Protein AF-A0A959NB36-F1 (afdb_monomer_lite)

Structure (mmCIF, N/CA/C/O backbone):
data_AF-A0A959NB36-F1
#
_entry.id   AF-A0A959NB36-F1
#
loop_
_atom_site.group_PDB
_atom_site.id
_atom_site.type_symbol
_atom_site.label_atom_id
_atom_site.label_alt_id
_atom_site.label_comp_id
_atom_site.label_asym_id
_atom_site.label_entity_id
_atom_site.label_seq_id
_atom_site.pdbx_PDB_ins_code
_atom_site.Cartn_x
_atom_site.Cartn_y
_atom_site.Cartn_z
_atom_site.occupancy
_atom_site.B_iso_or_equiv
_atom_site.auth_seq_id
_atom_site.auth_comp_id
_atom_site.auth_asym_id
_atom_site.auth_atom_id
_atom_site.pdbx_PDB_model_num
ATOM 1 N N . MET A 1 1 ? -12.750 27.295 42.660 1.00 45.34 1 MET A N 1
ATOM 2 C CA . MET A 1 1 ? -12.434 26.338 41.579 1.00 45.34 1 MET A CA 1
ATOM 3 C C . MET A 1 1 ? -13.707 25.562 41.304 1.00 45.34 1 MET A C 1
ATOM 5 O O . MET A 1 1 ? -14.315 25.120 42.264 1.00 45.34 1 MET A O 1
ATOM 9 N N . LYS A 1 2 ? -14.196 25.519 40.060 1.00 45.00 2 LYS A N 1
ATOM 10 C CA . LYS A 1 2 ? -15.387 24.724 39.732 1.00 45.00 2 LYS A CA 1
ATOM 11 C C . LYS A 1 2 ? -14.969 23.255 39.712 1.00 45.00 2 LYS A C 1
ATOM 13 O O . LYS A 1 2 ? -14.172 22.879 38.857 1.00 45.00 2 LYS A O 1
ATOM 18 N N . ASP A 1 3 ? -15.495 22.468 40.643 1.00 56.53 3 ASP A N 1
ATOM 19 C CA . ASP A 1 3 ? -15.374 21.010 40.667 1.00 56.53 3 ASP A CA 1
ATOM 20 C C . ASP A 1 3 ? -16.186 20.418 39.510 1.00 56.53 3 ASP A C 1
ATOM 22 O O . ASP A 1 3 ? -17.315 19.956 39.671 1.00 56.53 3 ASP A O 1
ATOM 26 N N . ASN A 1 4 ? -15.637 20.499 38.300 1.00 61.72 4 ASN A N 1
ATOM 27 C CA . ASN A 1 4 ? -16.248 19.910 37.119 1.00 61.72 4 ASN A CA 1
ATOM 28 C C . ASN A 1 4 ? -15.924 18.412 37.117 1.00 61.72 4 ASN A C 1
ATOM 30 O O . ASN A 1 4 ? -14.948 17.964 36.518 1.00 61.72 4 ASN A O 1
ATOM 34 N N . LYS A 1 5 ? -16.698 17.648 37.890 1.00 69.81 5 LYS A N 1
ATOM 35 C CA . LYS A 1 5 ? -16.577 16.194 37.992 1.00 69.81 5 LYS A CA 1
ATOM 36 C C . LYS A 1 5 ? -16.988 15.595 36.647 1.00 69.81 5 LYS A C 1
ATOM 38 O O . LYS A 1 5 ? -18.183 15.493 36.384 1.00 69.81 5 LYS A O 1
ATOM 43 N N . LEU A 1 6 ? -16.007 15.256 35.803 1.00 69.00 6 LEU A N 1
ATOM 44 C CA . LEU A 1 6 ? -16.259 14.544 34.549 1.00 69.00 6 LEU A CA 1
ATOM 45 C C . LEU A 1 6 ? -17.088 13.299 34.860 1.00 69.00 6 LEU A C 1
ATOM 47 O O . LEU A 1 6 ? -16.720 12.496 35.727 1.00 69.00 6 LEU A O 1
ATOM 51 N N . LYS A 1 7 ? -18.226 13.165 34.188 1.00 81.62 7 LYS A N 1
ATOM 52 C CA . LYS A 1 7 ? -19.068 11.983 34.302 1.00 81.62 7 LYS A CA 1
ATOM 53 C C . LYS A 1 7 ? -18.601 10.950 33.290 1.00 81.62 7 LYS A C 1
ATOM 55 O O . LYS A 1 7 ? -18.077 11.282 32.233 1.00 81.62 7 LYS A O 1
ATOM 60 N N . LEU A 1 8 ? -18.824 9.677 33.604 1.00 71.56 8 LEU A N 1
ATOM 61 C CA . LEU A 1 8 ? -18.555 8.581 32.669 1.00 71.56 8 LEU A CA 1
ATOM 62 C C . LEU A 1 8 ? -19.323 8.775 31.348 1.00 71.56 8 LEU A C 1
ATOM 64 O O . LEU A 1 8 ? -18.816 8.467 30.279 1.00 71.56 8 LEU A O 1
ATOM 68 N N . GLU A 1 9 ? -20.513 9.364 31.444 1.00 71.50 9 GLU A N 1
ATOM 69 C CA . GLU A 1 9 ? -21.365 9.812 30.338 1.00 71.50 9 GLU A CA 1
ATOM 70 C C . GLU A 1 9 ? -20.621 10.742 29.360 1.00 71.50 9 GLU A C 1
ATOM 72 O O . GLU A 1 9 ? -20.756 10.596 28.148 1.00 71.50 9 GLU A O 1
ATOM 77 N N . ASP A 1 10 ? -19.794 11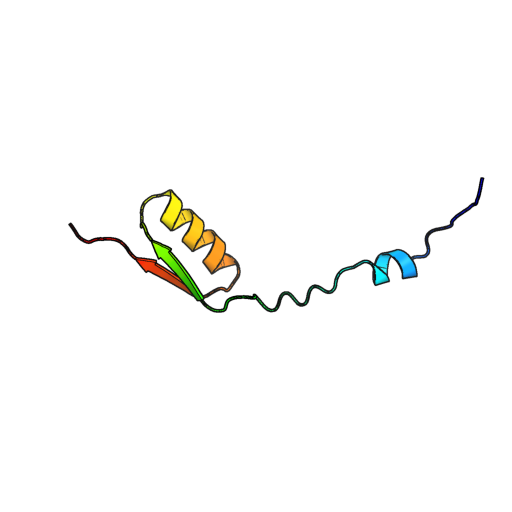.657 29.882 1.00 69.00 10 ASP A N 1
ATOM 78 C CA . ASP A 1 10 ? -19.051 12.641 29.087 1.00 69.00 10 ASP A CA 1
ATOM 79 C C . ASP A 1 10 ? -17.902 11.984 28.304 1.00 69.00 10 ASP A C 1
ATOM 81 O O . ASP A 1 10 ? -17.589 12.401 27.195 1.00 69.00 10 ASP A O 1
ATOM 85 N N . LEU A 1 11 ? -17.303 10.919 28.852 1.00 68.81 11 LEU A N 1
ATOM 86 C C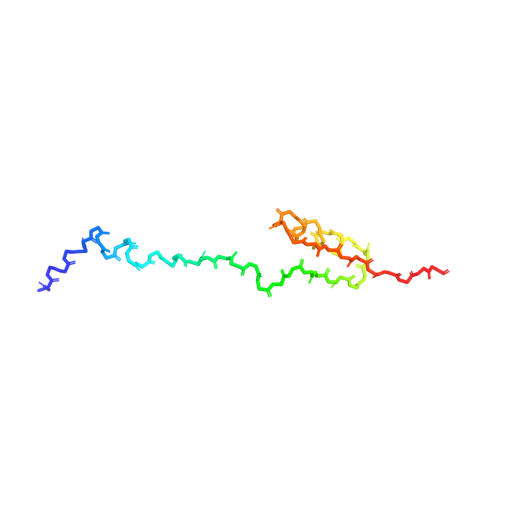A . LEU A 1 11 ? -16.248 10.136 28.191 1.00 68.81 11 LEU A CA 1
ATOM 87 C C . LEU A 1 11 ? -16.808 9.185 27.122 1.00 68.81 11 LEU A C 1
ATOM 89 O O . LEU A 1 11 ? -16.141 8.887 26.133 1.00 68.81 11 LEU A O 1
ATOM 93 N N . LEU A 1 12 ? -18.029 8.690 27.331 1.00 68.69 12 LEU A N 1
ATOM 94 C CA . LEU A 1 12 ? -18.704 7.783 26.403 1.00 68.69 12 LEU A CA 1
ATOM 95 C C . LEU A 1 12 ? -19.322 8.535 25.216 1.00 68.69 12 LEU A C 1
ATOM 97 O O . LEU A 1 12 ? -19.288 8.024 24.101 1.00 68.69 12 LEU A O 1
ATOM 101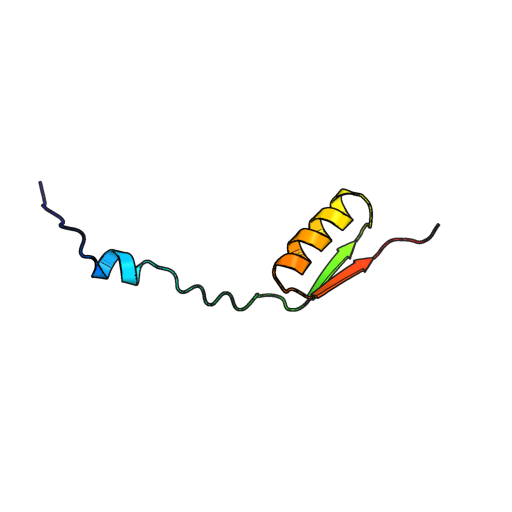 N N . ASN A 1 13 ? -19.831 9.753 25.429 1.00 62.50 13 ASN A N 1
ATOM 102 C CA . ASN A 1 13 ? -20.380 10.593 24.357 1.00 62.50 13 ASN A CA 1
ATOM 103 C C . ASN A 1 13 ? -19.307 11.190 23.434 1.00 62.50 13 ASN A C 1
ATOM 105 O O . ASN A 1 13 ? -19.616 11.514 22.290 1.00 62.50 13 ASN A O 1
ATOM 109 N N . ASP A 1 14 ? -18.069 11.330 23.917 1.00 55.53 14 ASP A N 1
ATOM 110 C CA . ASP A 1 14 ? -16.924 11.828 23.139 1.00 55.53 14 ASP A CA 1
ATOM 111 C C . ASP A 1 14 ? -16.073 10.694 22.553 1.00 55.53 14 ASP A C 1
ATOM 113 O O . ASP A 1 14 ? -14.988 10.914 22.023 1.00 55.53 14 ASP A O 1
ATOM 117 N N . SER A 1 15 ? -16.559 9.453 22.630 1.00 53.78 15 SER A N 1
ATOM 118 C CA . SER A 1 15 ? -16.077 8.425 21.722 1.00 53.78 15 SER A CA 1
ATOM 119 C C . SER A 1 15 ? -16.694 8.755 20.370 1.00 53.78 15 SER A C 1
ATOM 121 O O . SER A 1 15 ? -17.899 8.534 20.210 1.00 53.78 15 SER A O 1
ATOM 123 N N . PRO A 1 16 ? -15.944 9.278 19.377 1.00 53.16 16 PRO A N 1
ATOM 124 C CA . PRO A 1 16 ? -16.435 9.220 18.024 1.00 53.16 16 PRO A CA 1
ATOM 125 C C . PRO A 1 16 ? -16.640 7.732 17.758 1.00 53.16 16 PRO A C 1
ATOM 127 O O . PRO A 1 16 ? -15.691 6.989 17.505 1.00 53.16 16 PRO A O 1
ATOM 130 N N . HIS A 1 17 ? -17.894 7.291 17.793 1.00 51.03 17 HIS A N 1
ATOM 131 C CA . HIS A 1 17 ? -18.357 6.229 16.927 1.00 51.03 17 HIS A CA 1
ATOM 132 C C . HIS A 1 17 ? -18.152 6.755 15.502 1.00 51.03 17 HIS A C 1
ATOM 134 O O . HIS A 1 17 ? -19.083 7.118 14.791 1.00 51.03 17 HIS A O 1
ATOM 140 N N . HIS A 1 18 ? -16.886 6.854 15.097 1.00 52.81 18 HIS A N 1
ATOM 141 C CA . HIS A 1 18 ? -16.493 6.739 13.722 1.00 52.81 18 HIS A CA 1
ATOM 142 C C . HIS A 1 18 ? -16.906 5.310 13.395 1.00 52.81 18 HIS A C 1
ATOM 144 O O . HIS A 1 18 ? -16.150 4.357 13.574 1.00 52.81 18 HIS A O 1
ATOM 150 N N . GLU A 1 19 ? -18.157 5.144 12.970 1.00 52.59 19 GLU A N 1
ATOM 151 C CA . GLU A 1 19 ? -18.419 4.169 11.934 1.00 52.59 19 GLU A CA 1
ATOM 152 C C . GLU A 1 19 ? -17.435 4.533 10.829 1.00 52.59 19 GLU A C 1
ATOM 154 O O . GLU A 1 19 ? -17.669 5.443 10.033 1.00 52.59 19 GLU A O 1
ATOM 159 N N . VAL A 1 20 ? -16.269 3.886 10.844 1.00 56.72 20 VAL A N 1
ATOM 160 C CA .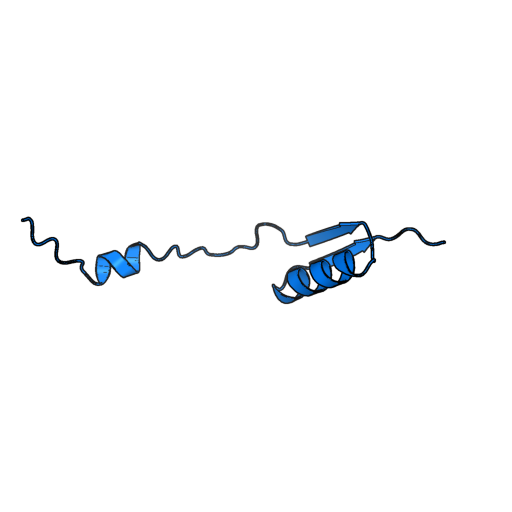 VAL A 1 20 ? -15.338 3.904 9.730 1.00 56.72 20 VAL A CA 1
ATOM 161 C C . VAL A 1 20 ? -16.043 3.103 8.643 1.00 56.72 20 VAL A C 1
ATOM 163 O O . VAL A 1 20 ? -15.712 1.956 8.365 1.00 56.72 20 VAL A O 1
ATOM 166 N N . LYS A 1 21 ? -17.074 3.692 8.033 1.00 55.88 21 LYS A N 1
ATOM 167 C CA . LYS A 1 21 ? -17.355 3.402 6.640 1.00 55.88 21 LYS A CA 1
ATOM 168 C C . LYS A 1 21 ? -16.087 3.844 5.947 1.00 55.88 21 LYS A C 1
ATOM 170 O O . LYS A 1 21 ? -15.838 5.046 5.858 1.00 55.88 21 LYS A O 1
ATOM 175 N N . ALA A 1 22 ? -15.235 2.882 5.598 1.00 57.72 22 ALA A N 1
ATOM 176 C CA . ALA A 1 22 ? -14.065 3.150 4.787 1.00 57.72 22 ALA A CA 1
ATOM 177 C C . ALA A 1 22 ? -14.543 4.046 3.640 1.00 57.72 22 ALA A C 1
ATOM 179 O O . ALA A 1 22 ? -15.436 3.670 2.884 1.00 57.72 22 ALA A O 1
ATOM 180 N N . GLN A 1 23 ? -14.047 5.286 3.594 1.00 73.25 23 GLN A N 1
ATOM 181 C CA . GLN A 1 23 ? -14.543 6.302 2.659 1.00 73.25 23 GLN A CA 1
ATOM 182 C C . GLN A 1 23 ? -14.282 5.891 1.197 1.00 73.25 23 GLN A C 1
ATOM 184 O O . GLN A 1 23 ? -14.804 6.499 0.265 1.00 73.25 23 GLN A O 1
ATOM 189 N N . PHE A 1 24 ? -13.482 4.841 1.008 1.00 79.44 24 PHE A N 1
ATOM 190 C CA . PHE A 1 24 ? -13.032 4.304 -0.258 1.00 79.44 24 PHE A CA 1
ATOM 191 C C . PHE A 1 24 ? -13.075 2.774 -0.173 1.00 79.44 24 PHE A C 1
ATOM 193 O O . PHE A 1 24 ? -12.536 2.193 0.768 1.00 79.44 24 PHE A O 1
ATOM 200 N N . GLU A 1 25 ? -13.693 2.142 -1.168 1.00 87.06 25 GLU A N 1
ATOM 201 C CA . GLU A 1 25 ? -13.721 0.680 -1.324 1.00 87.06 25 GLU A CA 1
ATOM 202 C C . GLU A 1 25 ? -12.460 0.165 -2.039 1.00 87.06 25 GLU A C 1
ATOM 204 O O . GLU A 1 25 ? -12.009 -0.945 -1.773 1.00 87.06 25 GLU A O 1
ATOM 209 N N . TYR A 1 26 ? -11.854 1.006 -2.893 1.00 94.38 26 TYR A N 1
ATOM 210 C CA . TYR A 1 26 ? -10.718 0.661 -3.749 1.00 94.38 26 TYR A CA 1
ATOM 211 C C . TYR A 1 26 ? -9.617 1.726 -3.706 1.00 94.38 26 TYR A C 1
ATOM 213 O O . TYR A 1 26 ? -9.897 2.925 -3.779 1.00 94.38 26 TYR A O 1
ATOM 221 N N . VAL A 1 27 ? -8.356 1.291 -3.669 1.00 95.75 27 VAL A N 1
ATOM 222 C CA . VAL A 1 27 ? -7.167 2.154 -3.725 1.00 95.75 27 VAL A CA 1
ATOM 223 C C . VAL A 1 27 ? -6.230 1.691 -4.840 1.00 95.75 27 VAL A C 1
ATOM 225 O O . VAL A 1 27 ? -5.819 0.534 -4.890 1.00 95.75 27 VAL A O 1
ATOM 228 N N . ALA A 1 28 ? -5.848 2.613 -5.724 1.00 97.75 28 ALA A N 1
ATOM 229 C CA . ALA A 1 28 ? -4.821 2.373 -6.733 1.00 97.75 28 ALA A CA 1
ATOM 230 C C . ALA A 1 28 ? -3.472 2.941 -6.276 1.00 97.75 28 ALA A C 1
ATOM 232 O O . ALA A 1 28 ? -3.387 4.098 -5.862 1.00 97.75 28 ALA A O 1
ATOM 233 N N . ILE A 1 29 ? -2.415 2.140 -6.388 1.00 97.69 29 ILE A N 1
ATOM 234 C CA . ILE A 1 29 ? -1.036 2.528 -6.078 1.00 97.69 29 ILE A CA 1
ATOM 235 C C . ILE A 1 29 ? -0.223 2.472 -7.364 1.00 97.69 29 ILE A C 1
ATOM 237 O O . ILE A 1 29 ? -0.164 1.434 -8.018 1.00 97.69 29 ILE A O 1
ATOM 241 N N . ILE A 1 30 ? 0.409 3.588 -7.722 1.00 97.56 30 ILE A N 1
ATOM 242 C CA . ILE A 1 30 ? 1.281 3.681 -8.896 1.00 97.56 30 ILE A CA 1
ATOM 243 C C . ILE A 1 30 ? 2.732 3.578 -8.423 1.00 97.56 30 ILE A C 1
ATOM 245 O O . ILE A 1 30 ? 3.197 4.415 -7.647 1.00 97.56 30 ILE A O 1
ATOM 249 N N . GLY A 1 31 ? 3.430 2.553 -8.902 1.00 96.81 31 GLY A N 1
ATOM 250 C CA . GLY A 1 31 ? 4.775 2.171 -8.487 1.00 96.81 31 GLY A CA 1
ATOM 251 C C . GLY A 1 31 ? 4.764 0.951 -7.560 1.00 96.81 31 GLY A C 1
ATOM 252 O O . GLY A 1 31 ? 4.165 0.980 -6.487 1.00 96.81 31 GLY A O 1
ATOM 253 N N . ALA A 1 32 ? 5.475 -0.109 -7.947 1.00 96.12 32 ALA A N 1
ATOM 254 C CA . ALA A 1 32 ? 5.606 -1.376 -7.219 1.00 96.12 32 ALA A CA 1
ATOM 255 C C . ALA A 1 32 ? 6.988 -1.557 -6.563 1.00 96.12 32 ALA A C 1
ATOM 257 O O . ALA A 1 32 ? 7.387 -2.676 -6.236 1.00 96.12 32 ALA A O 1
ATOM 258 N N . GLY A 1 33 ? 7.724 -0.462 -6.348 1.00 95.94 33 GLY A N 1
ATOM 259 C CA . GLY A 1 33 ? 8.927 -0.468 -5.513 1.00 95.94 33 GLY A CA 1
ATOM 260 C C . GLY A 1 33 ? 8.617 -0.781 -4.042 1.00 95.94 33 GLY A C 1
ATOM 261 O O . GLY A 1 33 ? 7.460 -0.896 -3.644 1.00 95.94 33 GLY A O 1
ATOM 262 N N . VAL A 1 34 ? 9.654 -0.851 -3.201 1.00 97.75 34 VAL A N 1
ATOM 263 C CA . VAL A 1 34 ? 9.537 -1.225 -1.772 1.00 97.75 34 VAL A CA 1
ATOM 264 C C . VAL A 1 34 ? 8.461 -0.417 -1.034 1.00 97.75 34 VAL A C 1
ATOM 266 O O . VAL A 1 34 ? 7.649 -0.979 -0.303 1.00 97.75 34 VAL A O 1
ATOM 269 N N . MET A 1 35 ? 8.415 0.898 -1.266 1.00 96.31 35 MET A N 1
ATOM 270 C CA . MET A 1 35 ? 7.404 1.771 -0.660 1.00 96.31 35 MET A CA 1
ATOM 271 C C . MET A 1 35 ? 5.995 1.452 -1.166 1.00 96.31 35 MET A C 1
ATOM 273 O O . MET A 1 35 ? 5.079 1.335 -0.360 1.00 96.31 35 MET A O 1
ATOM 277 N N . GLY A 1 36 ? 5.821 1.273 -2.480 1.00 97.88 36 GLY A N 1
ATOM 278 C CA . GLY A 1 36 ? 4.524 0.949 -3.078 1.00 97.88 36 GLY A CA 1
ATOM 279 C C . GLY A 1 36 ? 3.962 -0.374 -2.561 1.00 97.88 36 GLY A C 1
ATOM 280 O O . GLY A 1 36 ? 2.788 -0.452 -2.208 1.00 97.88 36 GLY A O 1
ATOM 281 N N . GLN A 1 37 ? 4.823 -1.380 -2.400 1.00 97.62 37 GLN A N 1
ATOM 282 C CA . GLN A 1 37 ? 4.463 -2.666 -1.801 1.00 97.62 37 GLN A CA 1
ATOM 283 C C . GLN A 1 37 ? 4.099 -2.541 -0.314 1.00 97.62 37 GLN A C 1
ATOM 285 O O . GLN A 1 37 ? 3.089 -3.097 0.112 1.00 97.62 37 GLN A O 1
ATOM 290 N N . GLY A 1 38 ? 4.870 -1.783 0.476 1.00 98.31 38 GLY A N 1
ATOM 291 C CA . GLY A 1 38 ? 4.580 -1.568 1.900 1.00 98.31 38 GLY A CA 1
ATOM 292 C C . GLY A 1 38 ? 3.283 -0.787 2.139 1.00 98.31 38 GLY A C 1
ATOM 293 O O . GLY A 1 38 ? 2.505 -1.115 3.040 1.00 98.31 38 GLY A O 1
ATOM 294 N N . ILE A 1 39 ? 3.005 0.212 1.296 1.00 98.00 39 ILE A N 1
ATOM 295 C CA . ILE A 1 39 ? 1.735 0.945 1.314 1.00 98.00 39 ILE A CA 1
ATOM 296 C C . ILE A 1 39 ? 0.592 -0.005 0.949 1.00 98.00 39 ILE A C 1
ATOM 298 O O . ILE A 1 39 ? -0.387 -0.072 1.688 1.00 98.00 39 ILE A O 1
ATOM 302 N N . ALA A 1 40 ? 0.735 -0.788 -0.126 1.00 97.69 40 ALA A N 1
ATOM 303 C CA . ALA A 1 40 ? -0.278 -1.754 -0.546 1.00 97.69 40 ALA A CA 1
ATOM 304 C C . ALA A 1 40 ? -0.597 -2.767 0.555 1.00 97.69 40 ALA A C 1
ATOM 306 O O . ALA A 1 40 ? -1.765 -3.004 0.847 1.00 97.69 40 ALA A O 1
ATOM 307 N N . GLN A 1 41 ? 0.432 -3.302 1.217 1.00 97.62 41 GLN A N 1
ATOM 308 C CA . GLN A 1 41 ? 0.277 -4.202 2.355 1.00 97.62 41 GLN A CA 1
ATOM 309 C C . GLN A 1 41 ? -0.522 -3.541 3.481 1.00 97.62 41 GLN A C 1
ATOM 311 O O . GLN A 1 41 ? -1.459 -4.143 4.005 1.00 97.62 41 GLN A O 1
ATOM 316 N N . THR A 1 42 ? -0.154 -2.317 3.860 1.00 96.75 42 THR A N 1
ATOM 317 C CA . THR A 1 42 ? -0.795 -1.601 4.971 1.00 96.75 42 THR A CA 1
ATOM 318 C C . THR A 1 42 ? -2.267 -1.320 4.668 1.00 96.75 42 THR A C 1
ATOM 320 O O . THR A 1 42 ? -3.126 -1.580 5.508 1.00 96.75 42 THR A O 1
ATOM 323 N N . VAL A 1 43 ? -2.571 -0.853 3.453 1.00 95.00 43 VAL A N 1
ATOM 324 C CA . VAL A 1 43 ? -3.941 -0.547 3.017 1.00 95.00 43 VAL A CA 1
ATOM 325 C C . VAL A 1 43 ? -4.779 -1.824 2.898 1.00 95.00 43 VAL A C 1
ATOM 327 O O . VAL A 1 43 ? -5.865 -1.887 3.474 1.00 95.00 43 VAL A O 1
ATOM 330 N N . ALA A 1 44 ? -4.257 -2.878 2.267 1.00 95.19 44 ALA A N 1
ATOM 331 C CA . ALA A 1 44 ? -4.953 -4.163 2.166 1.00 95.19 44 ALA A CA 1
ATOM 332 C C . ALA A 1 44 ? -5.223 -4.788 3.546 1.00 95.19 44 ALA A C 1
ATOM 334 O O . ALA A 1 44 ? -6.292 -5.347 3.781 1.00 95.19 44 ALA A O 1
ATOM 335 N N . SER A 1 45 ? -4.299 -4.627 4.501 1.00 95.19 45 SER A N 1
ATOM 336 C CA . SER A 1 45 ? -4.473 -5.115 5.880 1.00 95.19 45 SER A CA 1
ATOM 337 C C . SER A 1 45 ? -5.598 -4.405 6.638 1.00 95.19 45 SER A C 1
ATOM 339 O O 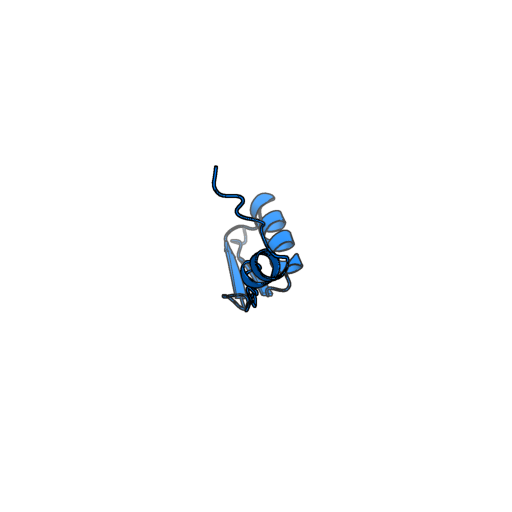. SER A 1 45 ? -6.086 -4.936 7.632 1.00 95.19 45 SER A O 1
ATOM 341 N N . SER A 1 46 ? -6.028 -3.226 6.177 1.00 92.25 46 SER A N 1
ATOM 342 C CA . SER A 1 46 ? -7.205 -2.527 6.711 1.00 92.25 46 SER A CA 1
ATOM 343 C C . SER A 1 46 ? -8.529 -2.972 6.074 1.00 92.25 46 SER A C 1
ATOM 345 O O . SER A 1 46 ? -9.578 -2.437 6.421 1.00 92.25 46 SER A O 1
ATOM 347 N N . GLY A 1 47 ? -8.494 -3.969 5.179 1.00 90.88 47 GLY A N 1
ATOM 348 C CA . GLY A 1 47 ? -9.675 -4.529 4.518 1.00 90.88 47 GLY A CA 1
ATOM 349 C C . GLY A 1 47 ? -10.149 -3.739 3.298 1.00 90.88 47 GLY A C 1
ATOM 350 O O . GLY A 1 47 ? -11.304 -3.874 2.908 1.00 90.88 47 GLY A O 1
ATOM 351 N N . ILE A 1 48 ? -9.281 -2.906 2.721 1.00 94.00 48 ILE A N 1
ATOM 352 C CA . ILE A 1 48 ? -9.558 -2.122 1.512 1.00 94.00 48 ILE A CA 1
ATOM 353 C C . ILE A 1 48 ? -8.951 -2.844 0.307 1.00 94.00 48 ILE A C 1
ATOM 355 O O . ILE A 1 48 ? -7.807 -3.298 0.379 1.00 94.00 48 ILE A O 1
ATOM 359 N N . ASP A 1 49 ? -9.678 -2.915 -0.807 1.00 95.75 49 ASP A N 1
ATOM 360 C CA . ASP A 1 49 ? -9.174 -3.538 -2.029 1.00 95.75 49 ASP A CA 1
ATOM 361 C C . ASP A 1 49 ? -8.109 -2.650 -2.689 1.00 95.75 49 ASP A C 1
ATOM 363 O O . ASP A 1 49 ? -8.294 -1.445 -2.883 1.00 95.75 49 ASP A O 1
ATOM 367 N N . VAL A 1 50 ? -6.972 -3.244 -3.060 1.00 96.94 50 VAL A N 1
ATOM 368 C CA . VAL A 1 50 ? -5.826 -2.514 -3.621 1.00 96.94 50 VAL A CA 1
ATOM 369 C C . VAL A 1 50 ? -5.442 -3.061 -4.989 1.00 96.94 50 VAL A C 1
ATOM 371 O O . VAL A 1 50 ? -5.286 -4.268 -5.163 1.00 96.94 50 VAL A O 1
ATOM 374 N N . ILE A 1 51 ? -5.199 -2.160 -5.944 1.00 97.88 51 ILE A N 1
ATOM 375 C CA . ILE A 1 51 ? -4.535 -2.465 -7.215 1.00 97.88 51 ILE A CA 1
ATOM 376 C C . ILE A 1 51 ? -3.186 -1.745 -7.283 1.00 97.88 51 ILE A C 1
ATOM 378 O O . ILE A 1 51 ? -3.108 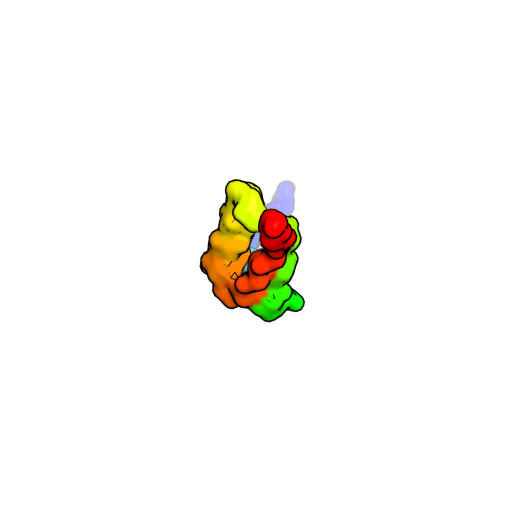-0.534 -7.079 1.00 97.88 51 ILE A O 1
ATOM 382 N N . ILE A 1 52 ? -2.114 -2.483 -7.576 1.00 97.56 52 ILE A N 1
ATOM 383 C CA . ILE A 1 52 ? -0.789 -1.906 -7.827 1.00 97.56 52 ILE A CA 1
ATOM 384 C C . ILE A 1 52 ? -0.566 -1.860 -9.336 1.00 97.56 52 ILE A C 1
ATOM 386 O O . ILE A 1 52 ? -0.759 -2.858 -10.029 1.00 97.56 52 ILE A O 1
ATOM 390 N N . ILE A 1 53 ? -0.153 -0.701 -9.834 1.00 97.25 53 ILE A N 1
ATOM 391 C CA . ILE A 1 53 ? 0.147 -0.448 -11.238 1.00 97.25 53 ILE A CA 1
ATOM 392 C C . ILE A 1 53 ? 1.630 -0.113 -11.332 1.00 97.25 53 ILE A C 1
ATOM 394 O O . ILE A 1 53 ? 2.099 0.841 -10.716 1.00 97.25 53 ILE A O 1
ATOM 398 N N . GLU A 1 54 ? 2.364 -0.880 -12.124 1.00 96.56 54 GLU A N 1
ATOM 399 C CA . GLU A 1 54 ? 3.764 -0.619 -12.438 1.00 96.56 54 GLU A CA 1
ATOM 400 C C . GLU A 1 54 ? 3.959 -0.742 -13.942 1.00 96.56 54 GLU A C 1
ATOM 402 O O . GLU A 1 54 ? 3.270 -1.515 -14.615 1.00 96.56 54 GLU A O 1
ATOM 407 N N . LYS A 1 55 ? 4.880 0.054 -14.473 1.00 94.75 55 LYS A N 1
ATOM 408 C CA . LYS A 1 55 ? 5.285 -0.077 -15.860 1.00 94.75 55 LYS A CA 1
ATOM 409 C C . LYS A 1 55 ? 6.154 -1.333 -16.000 1.00 94.75 55 LYS A C 1
ATOM 411 O O . LYS A 1 55 ? 7.176 -1.457 -15.332 1.00 94.75 55 LYS A O 1
ATOM 416 N N . ASP A 1 56 ? 5.768 -2.218 -16.912 1.00 82.50 56 ASP A N 1
ATOM 417 C CA . ASP A 1 56 ? 6.627 -3.321 -17.349 1.00 82.50 56 ASP A CA 1
ATOM 418 C C . ASP A 1 56 ? 7.858 -2.794 -18.114 1.00 82.50 56 ASP A C 1
ATOM 420 O O . ASP A 1 56 ? 7.799 -1.712 -18.716 1.00 82.50 56 ASP A O 1
ATOM 424 N N . GLN A 1 57 ? 8.976 -3.523 -18.050 1.00 65.25 57 GLN A N 1
ATOM 425 C CA . GLN A 1 57 ? 10.248 -3.096 -18.654 1.00 65.25 57 GLN A CA 1
ATOM 426 C C . GLN A 1 57 ? 10.191 -3.020 -20.182 1.00 65.25 57 GLN A C 1
ATOM 428 O O . GLN A 1 57 ? 9.758 -3.999 -20.824 1.00 65.25 57 GLN A O 1
#

Radius of gyration: 20.43 Å; chains: 1; bounding box: 32×32×60 Å

Sequence (57 aa):
MKDNKLKLEDLLNDSPHHEVKAQFEYVAIIGAGVMGQGIAQTVASSGIDVIIIEKDQ

pLDDT: mean 80.82, std 18.1, range [45.0, 98.31]

Foldseek 3Di:
DPPPPDDPVNVVVPPPPPPPPVPAQEDEFEDPPPVSVVVQVVCVVVVHHYDYDYDDD

Secondary structure (DSSP, 8-state):
-------HHHHHHTS-------S-SEEEEE--SHHHHHHHHHHHHTT-EEEEE----